Protein AF-A0A965B8Y7-F1 (afdb_monomer_lite)

Secondary structure (DSSP, 8-state):
-PPPPPPEEEEEEESS-THHHHHHHHHHT-TTEEEEEEEES-HHHHHHHHHH-TTS-EESSHHHIIIII--SEEEE--

Foldseek 3Di:
DDDPAQAAEEEEEEADDDVSVVVVVVQVVDPSHDDLAYEYPDPVVLVVCCVVPVPHDYDPDPVVCCVRSVGPYYDYDD

Radius of gyration: 12.63 Å; chains: 1; bounding box: 34×26×37 Å

Sequence (78 aa):
MSTPSTPLRVGFVSADHLHFSGLLHQALACDEIVVVGMVIDDDEHRTFLAERFPSVPIFHTPEAMLADGRPEALITNR

pLDDT: mean 87.06, std 12.14, range [43.44, 96.75]

Structure (mmCIF, N/CA/C/O backbone):
data_AF-A0A965B8Y7-F1
#
_entry.id   AF-A0A965B8Y7-F1
#
loop_
_atom_site.group_PDB
_atom_site.id
_atom_site.type_symbol
_atom_site.label_atom_id
_atom_site.label_alt_id
_atom_site.label_comp_id
_atom_site.label_asym_id
_atom_site.label_entity_id
_atom_site.label_seq_id
_atom_site.pdbx_PDB_ins_code
_atom_site.Cartn_x
_atom_site.Cartn_y
_atom_site.Cartn_z
_atom_site.occupancy
_atom_site.B_iso_or_equiv
_atom_site.auth_seq_id
_atom_site.auth_comp_id
_atom_site.auth_asym_id
_atom_site.auth_atom_id
_atom_site.pdbx_PDB_model_num
ATOM 1 N N . MET A 1 1 ? -22.604 0.827 23.763 1.00 43.44 1 MET A N 1
ATOM 2 C CA . MET A 1 1 ? -21.140 0.850 23.566 1.00 43.44 1 MET A CA 1
ATOM 3 C C . MET A 1 1 ? -20.885 0.248 22.201 1.00 43.44 1 MET A C 1
ATOM 5 O O . MET A 1 1 ? -21.232 -0.910 22.014 1.00 43.44 1 MET A O 1
ATOM 9 N N . SER A 1 2 ? -20.413 1.036 21.237 1.00 48.91 2 SER A N 1
ATOM 10 C CA . SER A 1 2 ? -20.014 0.509 19.929 1.00 48.91 2 SER A CA 1
ATOM 11 C C . SER A 1 2 ? -18.732 -0.298 20.118 1.00 48.91 2 SER A C 1
ATOM 13 O O . SER A 1 2 ? -17.817 0.162 20.799 1.00 48.91 2 SER A O 1
ATOM 15 N N . THR A 1 3 ? -18.685 -1.517 19.592 1.00 57.84 3 THR A N 1
ATOM 16 C CA . THR A 1 3 ? -17.445 -2.298 19.505 1.00 57.84 3 THR A CA 1
ATOM 17 C C . THR A 1 3 ? -16.391 -1.485 18.752 1.00 57.84 3 THR A C 1
ATOM 19 O O . THR A 1 3 ? -16.758 -0.868 17.749 1.00 57.84 3 THR A O 1
ATOM 22 N N . PRO A 1 4 ? -15.118 -1.457 19.194 1.00 60.59 4 PRO A N 1
ATOM 23 C CA . PRO A 1 4 ? -14.065 -0.830 18.403 1.00 60.59 4 PRO A CA 1
ATOM 24 C C . PRO A 1 4 ? -14.040 -1.500 17.025 1.00 60.59 4 PRO A C 1
ATOM 26 O O . PRO A 1 4 ? -13.969 -2.729 16.940 1.00 60.59 4 PRO A O 1
ATOM 29 N N . SER A 1 5 ? -14.196 -0.707 15.962 1.00 77.38 5 SER A N 1
ATOM 30 C CA . SER A 1 5 ? -14.100 -1.200 14.591 1.00 77.38 5 SER A CA 1
ATOM 31 C C . SER A 1 5 ? -12.685 -1.724 14.371 1.00 77.38 5 SER A C 1
ATOM 33 O O . SER A 1 5 ? -11.703 -1.089 14.749 1.00 77.38 5 SER A O 1
ATOM 35 N N . THR A 1 6 ? -12.568 -2.924 13.804 1.00 86.44 6 THR A N 1
ATOM 36 C CA . THR A 1 6 ? -11.274 -3.414 13.329 1.00 86.44 6 THR A CA 1
ATOM 37 C C . THR A 1 6 ? -10.785 -2.463 12.232 1.00 86.44 6 THR A C 1
ATOM 39 O O . THR A 1 6 ? -11.566 -2.198 11.315 1.00 86.44 6 THR A O 1
ATOM 42 N N . PRO A 1 7 ? -9.549 -1.932 12.314 1.00 92.62 7 PRO A N 1
ATOM 43 C CA . PRO A 1 7 ? -9.018 -1.048 11.283 1.00 92.62 7 PRO A CA 1
ATOM 44 C C . PRO A 1 7 ? -9.026 -1.719 9.909 1.00 92.62 7 PRO A C 1
ATOM 46 O O . PRO A 1 7 ? -8.608 -2.874 9.784 1.00 92.62 7 PRO A O 1
ATOM 49 N N . LEU A 1 8 ? -9.470 -0.987 8.889 1.00 94.94 8 LEU A N 1
ATOM 50 C CA . LEU A 1 8 ? -9.529 -1.460 7.512 1.00 94.94 8 LEU A CA 1
ATOM 51 C C . LEU A 1 8 ? -8.117 -1.577 6.935 1.00 94.94 8 LEU A C 1
ATOM 53 O O . LEU A 1 8 ? -7.343 -0.617 6.921 1.00 94.94 8 LEU A O 1
ATOM 57 N N . ARG A 1 9 ? -7.785 -2.745 6.401 1.00 96.44 9 ARG A N 1
ATOM 58 C CA . ARG A 1 9 ? -6.498 -3.015 5.760 1.00 96.44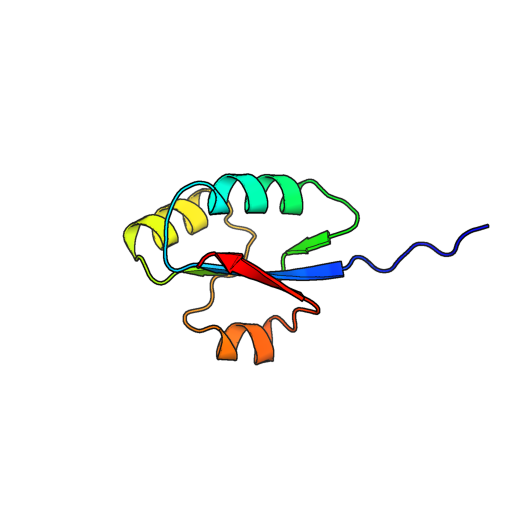 9 ARG A CA 1
ATOM 59 C C . ARG A 1 9 ? -6.528 -2.561 4.308 1.00 96.44 9 ARG A C 1
ATOM 61 O O . ARG A 1 9 ? -7.279 -3.106 3.500 1.00 96.44 9 ARG A O 1
ATOM 68 N N . VAL A 1 10 ? -5.682 -1.607 3.946 1.00 95.56 10 VAL A N 1
ATOM 69 C CA . VAL A 1 10 ? -5.704 -0.988 2.616 1.00 95.56 10 VAL A CA 1
ATOM 70 C C . VAL A 1 10 ? -4.365 -1.161 1.913 1.00 95.56 10 VAL A C 1
ATOM 72 O O . VAL A 1 10 ? -3.310 -0.866 2.475 1.00 95.56 10 VAL A O 1
ATOM 75 N N . GLY A 1 11 ? -4.415 -1.648 0.675 1.00 95.19 11 GLY A N 1
ATOM 76 C CA . GLY A 1 11 ? -3.281 -1.699 -0.242 1.00 95.19 11 GLY A CA 1
ATOM 77 C C . GLY A 1 11 ? -3.362 -0.563 -1.254 1.00 95.19 11 GLY A C 1
ATOM 78 O O . GLY A 1 11 ? -4.449 -0.185 -1.691 1.00 95.19 11 GLY A O 1
ATOM 79 N N . PHE A 1 12 ? -2.216 -0.022 -1.636 1.00 93.25 12 PHE A N 1
ATOM 80 C CA . PHE A 1 12 ? -2.126 1.077 -2.588 1.00 93.25 12 PHE A CA 1
ATOM 81 C C . PHE A 1 12 ? -1.478 0.587 -3.889 1.00 93.25 12 PHE A C 1
ATOM 83 O O . PHE A 1 12 ? -0.402 0.002 -3.856 1.00 93.25 12 PHE A O 1
ATOM 90 N N . VAL A 1 13 ? -2.110 0.805 -5.040 1.00 91.19 13 VAL A N 1
ATOM 91 C CA . VAL A 1 13 ? -1.575 0.396 -6.354 1.00 91.19 13 VAL A CA 1
ATOM 92 C C . VAL A 1 13 ? -1.607 1.595 -7.286 1.00 91.19 13 VAL A C 1
ATOM 94 O O . VAL A 1 13 ? -2.675 2.172 -7.478 1.00 91.19 13 VAL A O 1
ATOM 97 N N . SER A 1 14 ? -0.470 1.995 -7.852 1.00 82.44 14 SER A N 1
ATOM 98 C CA . SER A 1 14 ? -0.430 3.137 -8.767 1.00 82.44 14 SER A CA 1
ATOM 99 C C . SER A 1 14 ? 0.503 2.954 -9.944 1.00 82.44 14 SER A C 1
ATOM 101 O O . SER A 1 14 ? 1.668 2.601 -9.766 1.00 82.44 14 SER A O 1
ATOM 103 N N . ALA A 1 15 ? -0.002 3.367 -11.107 1.00 57.50 15 ALA A N 1
ATOM 104 C CA . ALA A 1 15 ? 0.800 3.641 -12.289 1.00 57.50 15 ALA A CA 1
ATOM 105 C C . ALA A 1 15 ? 1.284 5.110 -12.326 1.00 57.50 15 ALA A C 1
ATOM 107 O O . ALA A 1 15 ? 2.442 5.330 -12.655 1.00 57.50 15 ALA A O 1
ATOM 108 N N . ASP A 1 16 ? 0.481 6.101 -11.876 1.00 64.06 16 ASP A N 1
ATOM 109 C CA . ASP A 1 16 ? 0.761 7.535 -12.126 1.00 64.06 16 ASP A CA 1
ATOM 110 C C . ASP A 1 16 ? 0.574 8.533 -10.941 1.00 64.06 16 ASP A C 1
ATOM 112 O O . ASP A 1 16 ? -0.485 8.669 -10.337 1.00 64.06 16 ASP A O 1
ATOM 116 N N . HIS A 1 17 ? 1.637 9.302 -10.670 1.00 64.94 17 HIS A N 1
ATOM 117 C CA . HIS A 1 17 ? 1.814 10.604 -9.978 1.00 64.94 17 HIS A CA 1
ATOM 118 C C . HIS A 1 17 ? 0.902 11.185 -8.845 1.00 64.94 17 HIS A C 1
ATOM 120 O O . HIS A 1 17 ? -0.327 11.220 -8.860 1.00 64.94 17 HIS A O 1
ATOM 126 N N . LEU A 1 18 ? 1.621 11.841 -7.908 1.00 57.69 18 LEU A N 1
ATOM 127 C CA . LEU A 1 18 ? 1.311 12.914 -6.928 1.00 57.69 18 LEU A CA 1
ATOM 128 C C . LEU A 1 18 ? 0.103 12.780 -5.988 1.00 57.69 18 LEU A C 1
ATOM 130 O O . LEU A 1 18 ? 0.301 12.841 -4.770 1.00 57.69 18 LEU A O 1
ATOM 134 N N . HIS A 1 19 ? -1.126 12.605 -6.485 1.00 69.50 19 HIS A N 1
ATOM 135 C CA . HIS A 1 19 ? -2.295 12.456 -5.597 1.00 69.50 19 HIS A CA 1
ATOM 136 C C . HIS A 1 19 ? -2.158 11.223 -4.698 1.00 69.50 19 HIS A C 1
ATOM 138 O O . HIS A 1 19 ? -2.596 11.228 -3.547 1.00 69.50 19 HIS A O 1
ATOM 144 N N . PHE A 1 20 ? -1.456 10.210 -5.201 1.00 79.50 20 PHE A N 1
ATOM 145 C CA . PHE A 1 20 ? -1.127 8.994 -4.479 1.00 79.50 20 PHE A CA 1
ATOM 146 C C . PHE A 1 20 ? -0.349 9.252 -3.180 1.00 79.50 20 PHE A C 1
ATOM 148 O O . PHE A 1 20 ? -0.691 8.699 -2.139 1.00 79.50 20 PHE A O 1
ATOM 155 N N . SER A 1 21 ? 0.645 10.148 -3.203 1.00 82.12 21 SER A N 1
ATOM 156 C CA . SER A 1 21 ? 1.452 10.472 -2.018 1.00 82.12 21 SER A CA 1
ATOM 157 C C . SER A 1 21 ? 0.625 11.180 -0.937 1.00 82.12 21 SER A C 1
ATOM 159 O O . SER A 1 21 ? 0.777 10.894 0.251 1.00 82.12 21 SER A O 1
ATOM 161 N N . GLY A 1 22 ? -0.290 12.068 -1.344 1.00 86.12 22 GLY A N 1
ATOM 162 C CA . GLY A 1 22 ? -1.209 12.748 -0.428 1.00 86.12 22 GLY A CA 1
ATOM 163 C C . GLY A 1 22 ? -2.203 11.788 0.226 1.00 86.12 22 GLY A C 1
ATOM 164 O O . GLY A 1 22 ? -2.360 11.813 1.445 1.00 86.12 22 GLY A O 1
ATOM 165 N N . LEU A 1 23 ? -2.827 10.908 -0.565 1.00 88.06 23 LEU A N 1
ATOM 166 C CA . LEU A 1 23 ? -3.749 9.888 -0.054 1.00 88.06 23 LEU A CA 1
ATOM 167 C C . LEU A 1 23 ? -3.049 8.906 0.887 1.00 88.06 23 LEU A C 1
ATOM 169 O O . LEU A 1 23 ? -3.575 8.618 1.959 1.00 88.06 23 LEU A O 1
ATOM 173 N N . LEU A 1 24 ? -1.847 8.449 0.525 1.00 90.38 24 LEU A N 1
ATOM 174 C CA . LEU A 1 24 ? -1.035 7.584 1.377 1.00 90.38 24 LEU A CA 1
ATOM 175 C C . LEU A 1 24 ? -0.717 8.262 2.714 1.00 90.38 24 LEU A C 1
ATOM 177 O O . LEU A 1 24 ? -0.896 7.660 3.767 1.00 90.38 24 LEU A O 1
ATOM 181 N N . HIS A 1 25 ? -0.309 9.533 2.691 1.00 90.81 25 HIS A N 1
ATOM 182 C CA . HIS A 1 25 ? -0.018 10.276 3.915 1.00 90.81 25 HIS A CA 1
ATOM 183 C C . HIS A 1 25 ? -1.242 10.402 4.835 1.00 90.81 25 HIS A C 1
ATOM 185 O O . HIS A 1 25 ? -1.111 10.217 6.042 1.00 90.81 25 HIS A O 1
ATOM 191 N N . GLN A 1 26 ? -2.427 10.679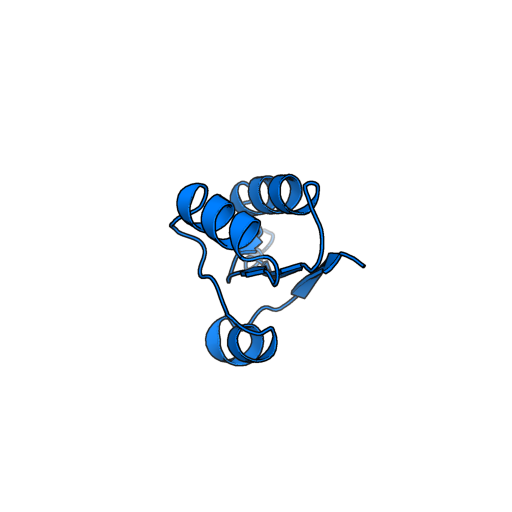 4.278 1.00 91.69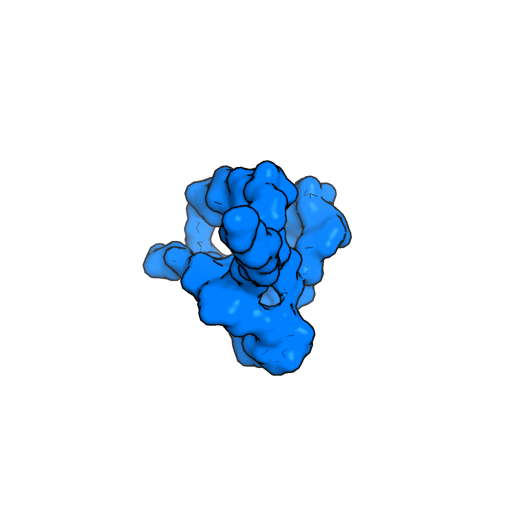 26 GLN A N 1
ATOM 192 C CA . GLN A 1 26 ? -3.666 10.752 5.061 1.00 91.69 26 GLN A CA 1
ATOM 193 C C . GLN A 1 26 ? -4.083 9.380 5.607 1.00 91.69 26 GLN A C 1
ATOM 195 O O . GLN A 1 26 ? -4.493 9.287 6.760 1.00 91.69 26 GLN A O 1
ATOM 200 N N . ALA A 1 27 ? -3.929 8.311 4.821 1.00 92.75 27 ALA A N 1
ATOM 201 C CA . ALA A 1 27 ? -4.221 6.950 5.268 1.00 92.75 27 ALA A CA 1
ATOM 202 C C . ALA A 1 27 ? -3.311 6.515 6.426 1.00 92.75 27 ALA A C 1
ATOM 204 O O . ALA A 1 27 ? -3.785 5.896 7.371 1.00 92.75 27 ALA A O 1
ATOM 205 N N . LEU A 1 28 ? -2.029 6.893 6.394 1.00 93.12 28 LEU A N 1
ATOM 206 C CA . LEU A 1 28 ? -1.083 6.630 7.486 1.00 93.12 28 LEU A CA 1
ATOM 207 C C . LEU A 1 28 ? -1.387 7.418 8.770 1.00 93.12 28 LEU A C 1
ATOM 209 O O . LEU A 1 28 ? -0.909 7.039 9.834 1.00 93.12 28 LEU A O 1
ATOM 213 N N . ALA A 1 29 ? -2.149 8.509 8.676 1.00 93.94 29 ALA A N 1
ATOM 214 C CA . ALA A 1 29 ? -2.571 9.322 9.815 1.00 93.94 29 ALA A CA 1
ATOM 215 C C . ALA A 1 29 ? -3.974 8.950 10.339 1.00 93.94 29 ALA A C 1
ATOM 217 O O . ALA A 1 29 ? -4.469 9.599 11.259 1.00 93.94 29 ALA A O 1
ATOM 218 N N . CYS A 1 30 ? -4.636 7.951 9.745 1.00 93.50 30 CYS A N 1
ATOM 219 C CA . CYS A 1 30 ? -5.992 7.543 10.092 1.00 93.50 30 CYS A CA 1
ATOM 220 C C . CYS A 1 30 ? -5.972 6.277 10.957 1.00 93.50 30 CYS A C 1
ATOM 222 O O . CYS A 1 30 ? -5.614 5.206 10.477 1.00 93.50 30 CYS A O 1
ATOM 224 N N . ASP A 1 31 ? -6.430 6.380 12.207 1.00 93.44 31 ASP A N 1
ATOM 225 C CA . ASP A 1 31 ? -6.461 5.250 13.154 1.00 93.44 31 ASP A CA 1
ATOM 226 C C . ASP A 1 31 ? -7.401 4.107 12.719 1.00 93.44 31 ASP A C 1
ATOM 228 O O . ASP A 1 31 ? -7.298 2.980 13.204 1.00 93.44 31 ASP A O 1
ATOM 232 N N . GLU A 1 32 ? -8.321 4.384 11.793 1.00 94.06 32 GLU A N 1
ATOM 233 C CA . GLU A 1 32 ? -9.256 3.403 11.235 1.00 94.06 32 GLU A CA 1
ATOM 234 C C . GLU A 1 32 ? -8.671 2.635 10.039 1.00 94.06 32 GLU A C 1
ATOM 236 O O . GLU A 1 32 ? -9.344 1.756 9.499 1.00 94.06 32 GLU A O 1
ATOM 241 N N . ILE A 1 33 ? -7.437 2.939 9.615 1.00 94.56 33 ILE A N 1
ATOM 242 C CA . ILE A 1 33 ? -6.789 2.341 8.445 1.00 94.56 33 ILE A CA 1
ATOM 243 C C . ILE A 1 33 ? -5.431 1.744 8.823 1.00 94.56 33 ILE A C 1
ATOM 245 O O . ILE A 1 33 ? -4.628 2.335 9.537 1.00 94.56 33 ILE A O 1
ATOM 249 N N . VAL A 1 34 ? -5.134 0.572 8.265 1.00 95.62 34 VAL A N 1
ATOM 250 C CA . VAL A 1 34 ? -3.788 -0.006 8.251 1.00 95.62 34 VAL A CA 1
ATOM 251 C C . VAL A 1 34 ? -3.334 -0.120 6.806 1.00 95.62 34 VAL A C 1
ATOM 253 O O . VAL A 1 34 ? -3.872 -0.916 6.036 1.00 95.62 34 VAL A O 1
ATOM 256 N N . VAL A 1 35 ? -2.314 0.650 6.435 1.00 95.81 35 VAL A N 1
ATOM 257 C CA . VAL A 1 35 ? -1.680 0.524 5.120 1.00 95.81 35 VAL A CA 1
ATOM 258 C C . VAL A 1 35 ? -0.821 -0.738 5.106 1.00 95.81 35 VAL A C 1
ATOM 260 O O . VAL A 1 35 ? 0.167 -0.826 5.832 1.00 95.81 35 VAL A O 1
ATOM 263 N N . VAL A 1 36 ? -1.195 -1.724 4.290 1.00 96.75 36 VAL A N 1
ATOM 264 C CA . VAL A 1 36 ? -0.479 -3.015 4.228 1.00 96.75 36 VAL A CA 1
ATOM 265 C C . VAL A 1 36 ? 0.692 -3.003 3.252 1.00 96.75 36 VAL A C 1
ATOM 267 O O . VAL A 1 36 ? 1.570 -3.858 3.331 1.00 96.75 36 VAL A O 1
ATOM 270 N N . GLY A 1 37 ? 0.705 -2.036 2.341 1.00 95.44 37 GLY A N 1
ATOM 271 C CA . GLY A 1 37 ? 1.802 -1.797 1.423 1.00 95.44 37 GLY A CA 1
ATOM 272 C C . GLY A 1 37 ? 1.370 -1.058 0.170 1.00 95.44 37 GLY A C 1
ATOM 273 O O . GLY A 1 37 ? 0.206 -0.666 0.019 1.00 95.44 37 GLY A O 1
ATOM 274 N N . MET A 1 38 ? 2.341 -0.869 -0.714 1.00 93.94 38 MET A N 1
ATOM 275 C CA . MET A 1 38 ? 2.167 -0.179 -1.981 1.00 93.94 38 MET A CA 1
ATOM 276 C C . MET A 1 38 ? 2.847 -0.903 -3.141 1.00 93.94 38 MET A C 1
ATOM 278 O O . MET A 1 38 ? 3.897 -1.520 -2.973 1.00 93.94 38 MET A O 1
ATOM 282 N N . VAL A 1 39 ? 2.250 -0.783 -4.322 1.00 93.06 39 VAL A N 1
ATOM 283 C CA . VAL A 1 39 ? 2.801 -1.196 -5.615 1.00 93.06 39 VAL A CA 1
ATOM 284 C C . VAL A 1 39 ? 2.922 0.053 -6.478 1.00 93.06 39 VAL A C 1
ATOM 286 O O . VAL A 1 39 ? 1.936 0.770 -6.669 1.00 93.06 39 VAL A O 1
ATOM 289 N N . ILE A 1 40 ? 4.136 0.320 -6.955 1.00 89.69 40 ILE A N 1
ATOM 290 C CA . ILE A 1 40 ? 4.475 1.475 -7.789 1.00 89.69 40 ILE A CA 1
ATOM 291 C C . ILE A 1 40 ? 5.291 0.967 -8.978 1.00 89.69 40 ILE A C 1
ATOM 293 O O . ILE A 1 40 ? 6.369 0.393 -8.775 1.00 89.69 40 ILE A O 1
ATOM 297 N N . ASP A 1 41 ? 4.792 1.210 -10.188 1.00 86.00 41 ASP A N 1
ATOM 298 C CA . ASP A 1 41 ? 5.469 0.797 -11.424 1.00 86.00 41 ASP A CA 1
ATOM 299 C C . ASP A 1 41 ? 6.667 1.701 -11.760 1.00 86.00 41 ASP A C 1
ATOM 301 O O . ASP A 1 41 ? 7.685 1.220 -12.251 1.00 86.00 41 ASP A O 1
ATOM 305 N N . ASP A 1 42 ? 6.577 2.997 -11.448 1.00 86.81 42 ASP A N 1
ATOM 306 C CA . ASP A 1 42 ? 7.650 3.964 -11.685 1.00 86.81 42 ASP A CA 1
ATOM 307 C C . ASP A 1 42 ? 8.787 3.854 -10.650 1.00 86.81 42 ASP A C 1
ATOM 309 O O . ASP A 1 42 ? 8.590 4.025 -9.443 1.00 86.81 42 ASP A O 1
ATOM 313 N N . ASP A 1 43 ? 10.006 3.587 -11.120 1.00 87.94 43 ASP A N 1
ATOM 314 C CA . ASP A 1 43 ? 11.171 3.322 -10.270 1.00 87.94 43 ASP A CA 1
ATOM 315 C C . ASP A 1 43 ? 11.605 4.540 -9.432 1.00 87.94 43 ASP A C 1
ATOM 317 O O . ASP A 1 43 ? 12.004 4.387 -8.268 1.00 87.94 43 ASP A O 1
ATOM 321 N N . GLU A 1 44 ? 11.524 5.746 -10.002 1.00 87.38 44 GLU A N 1
ATOM 322 C CA . GLU A 1 44 ? 11.905 6.989 -9.324 1.00 87.38 44 GLU A CA 1
ATOM 323 C C . GLU A 1 44 ? 10.918 7.294 -8.192 1.00 87.38 44 GLU A C 1
ATOM 325 O O . GLU A 1 44 ? 11.314 7.503 -7.040 1.00 87.38 44 GLU A O 1
ATOM 330 N N . HIS A 1 45 ? 9.622 7.213 -8.480 1.00 85.56 45 HIS A N 1
ATOM 331 C CA . HIS A 1 45 ? 8.561 7.424 -7.508 1.00 85.56 45 HIS A CA 1
ATOM 332 C C . HIS A 1 45 ? 8.551 6.341 -6.426 1.00 85.56 45 HIS A C 1
ATOM 334 O O . HIS A 1 45 ? 8.344 6.649 -5.248 1.00 85.56 45 HIS A O 1
ATOM 340 N N . ARG A 1 46 ? 8.835 5.085 -6.790 1.00 88.94 46 ARG A N 1
ATOM 341 C CA . ARG A 1 46 ? 8.997 3.988 -5.830 1.00 88.94 46 ARG A CA 1
ATOM 342 C C . ARG A 1 46 ? 10.128 4.281 -4.850 1.00 88.94 46 ARG A C 1
ATOM 344 O O . ARG A 1 46 ? 9.931 4.135 -3.646 1.00 88.94 46 ARG A O 1
ATOM 351 N N . THR A 1 47 ? 11.279 4.731 -5.350 1.00 90.38 47 THR A N 1
ATOM 352 C CA . THR A 1 47 ? 12.433 5.106 -4.514 1.00 90.38 47 THR A CA 1
ATOM 353 C C . THR A 1 47 ? 12.080 6.271 -3.591 1.00 90.38 47 THR A C 1
ATOM 355 O O . THR A 1 47 ? 12.260 6.174 -2.377 1.00 90.38 47 THR A O 1
ATOM 358 N N . PHE A 1 48 ? 11.470 7.325 -4.136 1.00 89.12 48 PHE A N 1
ATOM 359 C CA . PHE A 1 48 ? 11.020 8.481 -3.362 1.00 89.12 48 PHE A CA 1
ATOM 360 C C . PHE A 1 48 ? 10.052 8.104 -2.226 1.00 89.12 48 PHE A C 1
ATOM 362 O O . PHE A 1 48 ? 10.188 8.586 -1.099 1.00 89.12 48 PHE A O 1
ATOM 369 N N . LEU A 1 49 ? 9.067 7.238 -2.489 1.00 88.25 49 LEU A N 1
ATOM 370 C CA . LEU A 1 49 ? 8.103 6.810 -1.471 1.00 88.25 49 LEU A CA 1
ATOM 371 C C . LEU A 1 49 ? 8.714 5.855 -0.443 1.00 88.25 49 LEU A C 1
ATOM 373 O O . LEU A 1 49 ? 8.339 5.938 0.726 1.00 88.25 49 LEU A O 1
ATOM 377 N N . ALA A 1 50 ? 9.666 5.006 -0.844 1.00 90.88 50 ALA A N 1
ATOM 378 C CA . ALA A 1 50 ? 10.419 4.152 0.075 1.00 90.88 50 ALA A CA 1
ATOM 379 C C . ALA A 1 50 ? 11.195 4.981 1.106 1.00 90.88 50 ALA A C 1
ATOM 381 O O . ALA A 1 50 ? 11.168 4.681 2.298 1.00 90.88 50 ALA A O 1
ATOM 382 N N . GLU A 1 51 ? 11.854 6.051 0.653 1.00 92.44 51 GLU A N 1
ATOM 383 C CA . GLU A 1 51 ? 12.594 6.966 1.524 1.00 92.44 51 GLU A CA 1
ATOM 384 C C . GLU A 1 51 ? 11.657 7.784 2.418 1.00 92.44 51 GLU A C 1
ATOM 386 O O . GLU A 1 51 ? 11.929 7.982 3.604 1.00 92.44 51 GLU A O 1
ATOM 391 N N . ARG A 1 52 ? 10.530 8.248 1.864 1.00 90.56 52 ARG A N 1
ATOM 392 C CA . ARG A 1 52 ? 9.566 9.083 2.589 1.00 90.56 52 ARG A CA 1
ATOM 393 C C . ARG A 1 52 ? 8.759 8.307 3.633 1.00 90.56 52 ARG A C 1
ATOM 395 O O . ARG A 1 52 ? 8.416 8.874 4.671 1.00 90.56 52 ARG A O 1
ATOM 402 N N . PHE A 1 53 ? 8.431 7.046 3.361 1.00 91.06 53 PHE A N 1
ATOM 403 C CA . PHE A 1 53 ? 7.590 6.199 4.209 1.00 91.06 53 PHE A CA 1
ATOM 404 C C . PHE A 1 53 ? 8.242 4.822 4.434 1.00 91.06 53 PHE A C 1
ATOM 406 O O . PHE A 1 53 ? 7.701 3.805 3.998 1.00 91.06 53 PHE A O 1
ATOM 413 N N . PRO A 1 54 ? 9.377 4.752 5.158 1.00 93.56 54 PRO A N 1
ATOM 414 C CA . PRO A 1 54 ? 10.178 3.527 5.278 1.00 93.56 54 PRO A CA 1
ATOM 415 C C . PRO A 1 54 ? 9.474 2.380 6.021 1.00 93.56 54 PRO A C 1
ATOM 417 O O . PRO A 1 54 ? 9.929 1.241 5.973 1.00 93.56 54 PRO A O 1
ATOM 420 N N . SER A 1 55 ? 8.374 2.661 6.725 1.00 91.19 55 SER A N 1
ATOM 421 C CA . SER A 1 55 ? 7.552 1.657 7.408 1.00 91.19 55 SER A CA 1
ATOM 422 C C . SER A 1 55 ? 6.509 0.990 6.509 1.00 91.19 55 SER A C 1
ATOM 424 O O . SER A 1 55 ? 5.879 0.028 6.946 1.00 91.19 55 SER A O 1
ATOM 426 N N . VAL A 1 56 ? 6.292 1.488 5.287 1.00 93.56 56 VAL A N 1
ATOM 427 C CA . VAL A 1 56 ? 5.285 0.955 4.365 1.00 93.56 56 VAL A CA 1
ATOM 428 C C . VAL A 1 56 ? 5.945 -0.058 3.427 1.00 93.56 56 VAL A C 1
ATOM 430 O O . VAL A 1 56 ? 6.827 0.323 2.656 1.00 93.56 56 VAL A O 1
ATOM 433 N N . PRO A 1 57 ? 5.529 -1.338 3.448 1.00 95.19 57 PRO A N 1
ATOM 434 C CA . PRO A 1 57 ? 6.076 -2.344 2.546 1.00 95.19 57 PRO A CA 1
ATOM 435 C C . PRO A 1 57 ? 5.854 -1.977 1.078 1.00 95.19 57 PRO A C 1
ATOM 437 O O . PRO A 1 57 ? 4.771 -1.528 0.696 1.00 95.19 57 PRO A O 1
ATOM 440 N N . ILE A 1 58 ? 6.866 -2.220 0.249 1.00 93.38 58 ILE A N 1
ATOM 441 C CA . ILE A 1 58 ? 6.773 -2.071 -1.203 1.00 93.38 58 ILE A CA 1
ATOM 442 C C . ILE A 1 58 ? 6.744 -3.453 -1.838 1.00 93.38 58 ILE A C 1
ATOM 444 O O . ILE A 1 58 ? 7.602 -4.293 -1.567 1.00 93.38 58 ILE A O 1
ATOM 448 N N . PHE A 1 59 ? 5.765 -3.662 -2.706 1.00 94.06 59 PHE A N 1
ATOM 449 C CA . PHE A 1 59 ? 5.597 -4.874 -3.490 1.00 94.06 59 PHE A CA 1
ATOM 450 C C . PHE A 1 59 ? 5.883 -4.584 -4.963 1.00 94.06 59 PHE A C 1
ATOM 452 O O . PHE A 1 59 ? 5.569 -3.510 -5.472 1.00 94.06 59 PHE A O 1
ATOM 459 N N . HIS A 1 60 ? 6.464 -5.563 -5.656 1.00 90.50 60 HIS A N 1
ATOM 460 C CA . HIS A 1 60 ? 6.750 -5.453 -7.088 1.00 90.50 60 HIS A CA 1
ATOM 461 C C . HIS A 1 60 ? 5.522 -5.680 -7.969 1.00 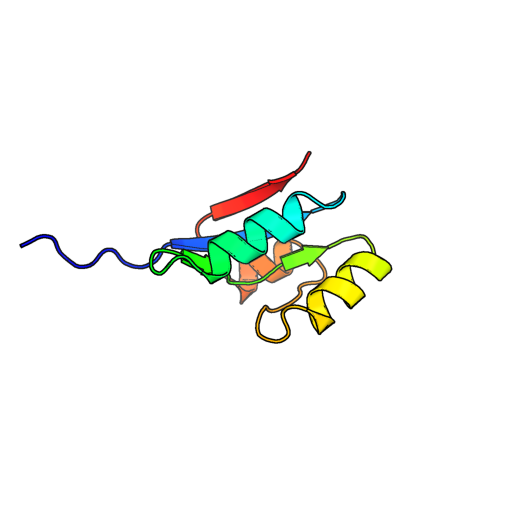90.50 60 HIS A C 1
ATOM 463 O O . HIS A 1 60 ? 5.505 -5.210 -9.099 1.00 90.50 60 HIS A O 1
ATOM 469 N N . THR A 1 61 ? 4.512 -6.405 -7.477 1.00 91.56 61 THR A N 1
ATOM 470 C CA . THR A 1 61 ? 3.265 -6.639 -8.213 1.00 91.56 61 THR A CA 1
ATOM 471 C C . THR A 1 61 ? 2.050 -6.586 -7.283 1.00 91.56 61 THR A C 1
ATOM 473 O O . THR A 1 61 ? 2.180 -6.863 -6.080 1.00 91.56 61 THR A O 1
ATOM 476 N N . PRO A 1 62 ? 0.849 -6.281 -7.811 1.00 92.06 62 PRO A N 1
ATOM 477 C CA . PRO A 1 62 ? -0.396 -6.354 -7.046 1.00 92.06 62 PRO A CA 1
ATOM 478 C C . PRO A 1 62 ? -0.663 -7.744 -6.465 1.00 92.06 62 PRO A C 1
ATOM 480 O O . PRO A 1 62 ? -1.137 -7.852 -5.336 1.00 92.06 62 PRO A O 1
ATOM 483 N N . GLU A 1 63 ? -0.321 -8.813 -7.186 1.00 94.50 63 GLU A N 1
ATOM 484 C CA . GLU A 1 63 ? -0.544 -10.197 -6.750 1.00 94.50 63 GLU A CA 1
ATOM 485 C C . GLU A 1 63 ? 0.271 -10.541 -5.502 1.00 94.50 63 GLU A C 1
ATOM 487 O O . GLU A 1 63 ? -0.254 -11.173 -4.584 1.00 94.50 63 GLU A O 1
ATOM 492 N N . ALA A 1 64 ? 1.527 -10.088 -5.435 1.00 95.06 64 ALA A N 1
ATOM 493 C CA . ALA A 1 64 ? 2.360 -10.271 -4.250 1.00 95.06 64 ALA A CA 1
ATOM 494 C C . ALA A 1 64 ? 1.754 -9.546 -3.038 1.00 95.06 64 ALA A C 1
ATOM 496 O O . ALA A 1 64 ? 1.634 -10.119 -1.955 1.00 95.06 64 ALA A O 1
ATOM 497 N N . MET A 1 65 ? 1.271 -8.315 -3.233 1.00 95.56 65 MET A N 1
ATOM 498 C CA . MET A 1 65 ? 0.591 -7.572 -2.171 1.00 95.56 65 MET A CA 1
ATOM 499 C C . MET A 1 65 ? -0.711 -8.256 -1.726 1.00 95.56 65 MET A C 1
ATOM 501 O O . MET A 1 65 ? -1.009 -8.290 -0.532 1.00 95.56 65 MET A O 1
ATOM 505 N N . LEU A 1 66 ? -1.484 -8.820 -2.657 1.00 94.81 66 LEU A N 1
ATOM 506 C CA . LEU A 1 66 ? -2.701 -9.568 -2.335 1.00 94.81 66 LEU A CA 1
ATOM 507 C C . LEU A 1 66 ? -2.399 -10.825 -1.504 1.00 94.81 66 LEU A C 1
ATOM 509 O O . LEU A 1 66 ? -3.121 -11.103 -0.544 1.00 94.81 66 LEU A O 1
ATOM 513 N N . ALA A 1 67 ? -1.331 -11.554 -1.833 1.00 96.12 67 ALA A N 1
ATOM 514 C CA . ALA A 1 67 ? -0.942 -12.778 -1.133 1.00 96.12 67 ALA A CA 1
ATOM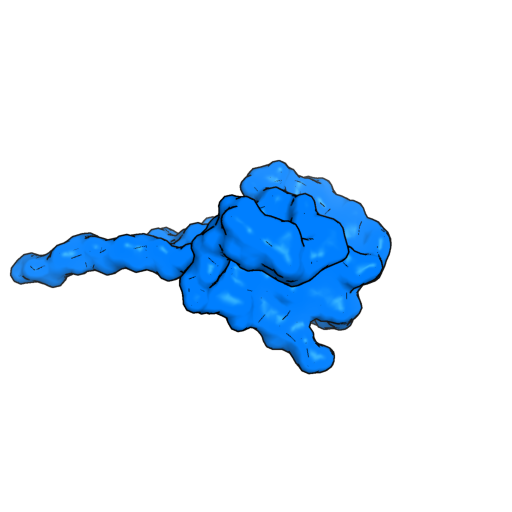 515 C C . ALA A 1 67 ? -0.369 -12.509 0.272 1.00 96.12 67 ALA A C 1
ATOM 517 O O . ALA A 1 67 ? -0.807 -13.123 1.256 1.00 96.12 67 ALA A O 1
ATOM 518 N N . ASP A 1 68 ? 0.577 -11.574 0.368 1.00 95.56 68 ASP A N 1
ATOM 519 C CA . ASP A 1 68 ? 1.368 -11.345 1.580 1.00 95.56 68 ASP A CA 1
ATOM 520 C C . ASP A 1 68 ? 0.803 -10.205 2.434 1.00 95.56 68 ASP A C 1
ATOM 522 O O . ASP A 1 68 ? 0.629 -10.345 3.647 1.00 95.56 68 ASP A O 1
ATOM 526 N N . GLY A 1 69 ? 0.461 -9.082 1.798 1.00 92.88 69 GLY A N 1
ATOM 527 C CA . GLY A 1 69 ? -0.113 -7.909 2.460 1.00 92.88 69 GLY A CA 1
ATOM 528 C C . GLY A 1 69 ? -1.566 -8.112 2.899 1.00 92.88 69 GLY A C 1
ATOM 529 O O . GLY A 1 69 ? -1.991 -7.529 3.900 1.00 92.88 69 GLY A O 1
ATOM 530 N N . ARG A 1 70 ? -2.324 -8.969 2.199 1.00 95.81 70 ARG A N 1
ATOM 531 C CA . ARG A 1 70 ? -3.742 -9.284 2.474 1.00 95.81 70 ARG A CA 1
ATOM 532 C C . ARG A 1 70 ? -4.589 -8.024 2.735 1.00 95.81 70 ARG A C 1
ATOM 534 O O . ARG A 1 70 ? -5.110 -7.860 3.847 1.00 95.81 70 ARG A O 1
ATOM 541 N N . PRO A 1 71 ? -4.666 -7.092 1.769 1.00 95.69 71 PRO A N 1
ATOM 542 C CA . PRO A 1 71 ? -5.544 -5.938 1.879 1.00 95.69 71 PRO A CA 1
ATOM 543 C C . PRO A 1 71 ? -7.015 -6.366 1.806 1.00 95.69 71 PRO A C 1
ATOM 545 O O . PRO A 1 71 ? -7.368 -7.302 1.091 1.00 95.69 71 PRO A O 1
ATOM 548 N N . GLU A 1 72 ? -7.876 -5.645 2.515 1.00 96.56 72 GLU A N 1
ATOM 549 C CA . GLU A 1 72 ? -9.337 -5.747 2.410 1.00 96.56 72 GLU A CA 1
ATOM 550 C C . GLU A 1 72 ? -9.884 -4.818 1.316 1.00 96.56 72 GLU A C 1
ATOM 552 O O . GLU A 1 72 ? -10.946 -5.077 0.751 1.00 96.56 72 GLU A O 1
ATOM 557 N N . ALA A 1 73 ? -9.144 -3.755 0.984 1.00 93.56 73 ALA A N 1
ATOM 558 C CA . ALA A 1 73 ? -9.455 -2.835 -0.103 1.00 93.56 73 ALA A CA 1
ATOM 559 C C . ALA A 1 73 ? -8.189 -2.378 -0.839 1.00 93.56 73 ALA A C 1
ATOM 561 O O . ALA A 1 73 ? -7.111 -2.274 -0.249 1.00 93.56 73 ALA A O 1
ATOM 562 N N . LEU A 1 74 ? -8.337 -2.061 -2.127 1.00 92.38 74 LEU A N 1
ATOM 563 C CA . LEU A 1 74 ? -7.289 -1.450 -2.940 1.00 92.38 74 LEU A CA 1
ATOM 564 C C . LEU A 1 74 ? -7.662 -0.012 -3.286 1.00 92.38 74 LEU A C 1
ATOM 566 O O . LEU A 1 74 ? -8.757 0.247 -3.786 1.00 92.38 74 LEU A O 1
ATOM 570 N N . ILE A 1 75 ? -6.729 0.908 -3.059 1.00 89.75 75 ILE A N 1
ATO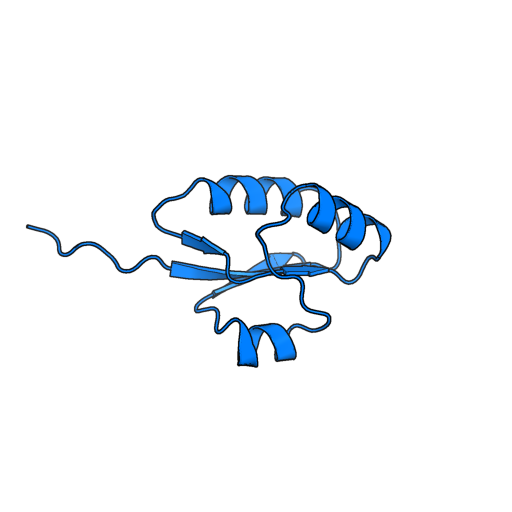M 571 C CA . ILE A 1 75 ? -6.788 2.262 -3.602 1.00 89.75 75 ILE A CA 1
ATOM 572 C C . ILE A 1 75 ? -5.937 2.277 -4.863 1.00 89.75 75 ILE A C 1
ATOM 574 O O . ILE A 1 75 ? -4.734 2.018 -4.805 1.00 89.75 75 ILE A O 1
ATOM 578 N N . THR A 1 76 ? -6.572 2.589 -5.990 1.00 86.38 76 THR A N 1
ATOM 579 C CA . THR A 1 76 ? -5.902 2.694 -7.286 1.00 86.38 76 THR A CA 1
ATOM 580 C C . THR A 1 76 ? -6.210 4.034 -7.939 1.00 86.38 76 THR A C 1
ATOM 582 O O . THR A 1 76 ? -7.304 4.581 -7.778 1.00 86.38 76 THR A O 1
ATOM 585 N N . ASN A 1 77 ? -5.248 4.573 -8.681 1.00 72.94 77 ASN A N 1
ATOM 586 C CA . ASN A 1 77 ? -5.505 5.579 -9.710 1.00 72.94 77 ASN A CA 1
ATOM 587 C C . ASN A 1 77 ? -5.686 4.873 -11.064 1.00 72.94 77 ASN A C 1
ATOM 589 O O . ASN A 1 77 ? -5.311 3.711 -11.222 1.00 72.94 77 ASN A O 1
ATOM 593 N N . ARG A 1 78 ? -6.386 5.541 -11.984 1.00 58.22 78 ARG A N 1
ATOM 594 C CA . ARG A 1 78 ? -6.535 5.100 -13.375 1.00 58.22 78 ARG A CA 1
ATOM 595 C C . ARG A 1 78 ? -5.373 5.591 -14.210 1.00 58.22 78 ARG A C 1
ATOM 597 O O . ARG A 1 78 ? -4.941 6.726 -13.913 1.00 58.22 78 ARG A O 1
#